Protein AF-A0A8S2YJV5-F1 (afdb_monomer_lite)

Secondary structure (DSSP, 8-state):
-PPPP-SS-TTTHHHHHHHHHHHHHTT---HHHHT-------SS-EEEEETTTEEEEEE-

Radius of gyration: 19.14 Å; chains: 1; bounding box: 38×21×52 Å

Foldseek 3Di:
DDDDDPPDDPVCNVVVVVVLVVCVVVPPPPPVNPPDDDDDDDPDFDFDQDPPRDTDGDGD

Structure (mmCIF, N/CA/C/O backbone):
data_AF-A0A8S2YJV5-F1
#
_entry.id   AF-A0A8S2YJV5-F1
#
loop_
_atom_site.group_PDB
_atom_site.id
_atom_site.type_symbol
_atom_site.label_atom_id
_atom_site.label_alt_id
_atom_site.label_comp_id
_atom_site.label_asym_id
_atom_site.label_entity_id
_atom_site.label_seq_id
_atom_site.pdbx_PDB_ins_code
_atom_site.Cartn_x
_atom_site.Cartn_y
_atom_site.Cartn_z
_atom_site.occupancy
_atom_site.B_iso_or_equiv
_atom_site.auth_seq_id
_atom_site.auth_comp_id
_atom_site.auth_asym_id
_atom_site.auth_atom_id
_atom_site.pdbx_PDB_model_num
ATOM 1 N N . GLY A 1 1 ? 18.498 12.143 17.107 1.00 83.06 1 GLY A N 1
ATOM 2 C CA . GL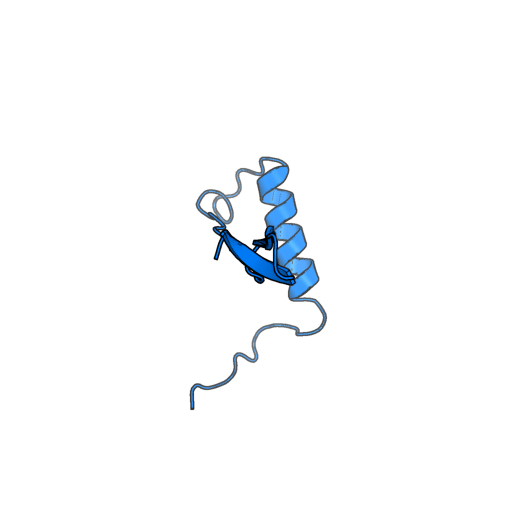Y A 1 1 ? 17.384 11.471 16.406 1.00 83.06 1 GLY A CA 1
ATOM 3 C C . GLY A 1 1 ? 16.090 11.758 17.136 1.00 83.06 1 GLY A C 1
ATOM 4 O O . GLY A 1 1 ? 16.157 12.190 18.280 1.00 83.06 1 GLY A O 1
ATOM 5 N N . LYS A 1 2 ? 14.937 11.560 16.493 1.00 92.94 2 LYS A N 1
ATOM 6 C CA . LYS A 1 2 ? 13.629 11.713 17.149 1.00 92.94 2 LYS A CA 1
ATOM 7 C C . LYS A 1 2 ? 13.340 10.478 18.010 1.00 92.94 2 LYS A C 1
ATOM 9 O O . LYS A 1 2 ? 13.717 9.376 17.616 1.00 92.94 2 LYS A O 1
ATOM 14 N N . GLU A 1 3 ? 12.710 10.658 19.168 1.00 96.12 3 GLU A N 1
ATOM 15 C CA . GLU A 1 3 ? 12.281 9.524 19.991 1.00 96.12 3 GLU A CA 1
ATOM 16 C C . GLU A 1 3 ? 11.231 8.678 19.261 1.00 96.12 3 GLU A C 1
ATOM 18 O O . GLU A 1 3 ? 10.370 9.201 18.548 1.00 96.12 3 GLU A O 1
ATOM 23 N N . LEU A 1 4 ? 11.324 7.359 19.436 1.00 93.31 4 LEU A N 1
ATOM 24 C CA . LEU A 1 4 ? 10.371 6.402 18.881 1.00 93.31 4 LEU A CA 1
ATOM 25 C C . LEU A 1 4 ? 9.039 6.485 19.630 1.00 93.31 4 LEU A C 1
ATOM 27 O O . LEU A 1 4 ? 9.016 6.619 20.854 1.00 93.31 4 LEU A O 1
ATOM 31 N N . ASN A 1 5 ? 7.932 6.332 18.903 1.00 94.00 5 ASN A N 1
ATOM 32 C CA . ASN A 1 5 ? 6.623 6.194 19.526 1.00 94.00 5 ASN A CA 1
ATOM 33 C C . ASN A 1 5 ? 6.499 4.797 20.165 1.00 94.00 5 ASN A C 1
ATOM 35 O O . ASN A 1 5 ? 6.676 3.791 19.484 1.00 94.00 5 ASN A O 1
ATOM 39 N N . LYS A 1 6 ? 6.200 4.752 21.469 1.00 95.12 6 LYS A N 1
ATOM 40 C CA . LYS A 1 6 ? 6.031 3.519 22.259 1.00 95.12 6 LYS A CA 1
ATOM 41 C C . LYS A 1 6 ? 4.588 3.289 22.729 1.00 95.12 6 LYS A C 1
ATOM 43 O O . LYS A 1 6 ? 4.352 2.364 23.496 1.00 95.12 6 LYS A O 1
ATOM 48 N N . SER A 1 7 ? 3.632 4.124 22.315 1.00 96.38 7 SER A N 1
ATOM 49 C CA . SER A 1 7 ? 2.224 4.017 22.730 1.00 96.38 7 SER A CA 1
ATOM 50 C C . SER A 1 7 ? 1.366 3.153 21.801 1.00 96.38 7 SER A C 1
ATOM 52 O O . SER A 1 7 ? 0.164 3.051 22.019 1.00 96.38 7 SER A O 1
ATOM 54 N N . ILE A 1 8 ? 1.946 2.580 20.742 1.00 95.25 8 ILE A N 1
ATOM 55 C CA . ILE A 1 8 ? 1.231 1.801 19.726 1.00 95.25 8 ILE A CA 1
ATOM 56 C C . ILE A 1 8 ? 1.687 0.345 19.798 1.00 95.25 8 ILE A C 1
ATOM 58 O O . ILE A 1 8 ? 2.888 0.077 19.781 1.00 95.25 8 ILE A O 1
ATOM 62 N N . ASN A 1 9 ? 0.729 -0.584 19.845 1.00 96.75 9 ASN A N 1
ATOM 63 C CA . ASN A 1 9 ? 1.001 -2.013 19.722 1.00 96.75 9 ASN A CA 1
ATOM 64 C C . ASN A 1 9 ? 1.497 -2.322 18.293 1.00 96.75 9 ASN A C 1
ATOM 66 O O . ASN A 1 9 ? 0.723 -2.141 17.347 1.00 96.75 9 ASN A O 1
ATOM 70 N N . PRO A 1 10 ? 2.753 -2.771 18.103 1.00 96.38 10 PRO A N 1
ATOM 71 C CA . PRO A 1 10 ? 3.298 -3.019 16.771 1.00 96.38 10 PRO A CA 1
ATOM 72 C C . PRO A 1 10 ? 2.595 -4.167 16.037 1.00 96.38 10 PRO A C 1
ATOM 74 O O . PRO A 1 10 ? 2.528 -4.133 14.810 1.00 96.38 10 PRO A O 1
ATOM 77 N N . ASP A 1 11 ? 2.040 -5.139 16.765 1.00 97.94 11 ASP A N 1
ATOM 78 C CA . ASP A 1 11 ? 1.436 -6.337 16.173 1.00 97.94 11 ASP A CA 1
ATOM 79 C C . ASP A 1 11 ? 0.060 -6.050 15.551 1.00 97.94 11 ASP A C 1
ATOM 81 O O . ASP A 1 11 ? -0.376 -6.731 14.624 1.00 97.94 11 ASP A O 1
ATOM 85 N N . GLU A 1 12 ? -0.624 -5.007 16.027 1.00 97.19 12 GLU A N 1
ATOM 86 C CA . GLU A 1 12 ? -2.019 -4.713 15.673 1.00 97.19 12 GLU A CA 1
ATOM 87 C C . GLU A 1 12 ? -2.191 -3.387 14.927 1.00 97.19 12 GLU A C 1
ATOM 89 O O . GLU A 1 12 ? -3.253 -3.140 14.351 1.00 97.19 12 GLU A O 1
ATOM 94 N N . ALA A 1 13 ? -1.161 -2.534 14.889 1.00 96.75 13 ALA A N 1
ATOM 95 C CA . ALA A 1 13 ? -1.241 -1.189 14.315 1.00 96.75 13 ALA A CA 1
ATOM 96 C C . ALA A 1 13 ? -1.785 -1.178 12.876 1.00 96.75 13 ALA A C 1
ATOM 98 O O . ALA A 1 13 ? -2.620 -0.342 12.526 1.00 96.75 13 ALA A O 1
ATOM 99 N N . VAL A 1 14 ? -1.341 -2.134 12.052 1.00 97.56 14 VAL A N 1
ATOM 100 C CA . VAL A 1 14 ? -1.775 -2.258 10.652 1.00 97.56 14 VAL A CA 1
ATOM 101 C C . VAL A 1 14 ? -3.245 -2.673 10.568 1.00 97.56 14 VAL A C 1
ATOM 103 O O . VAL A 1 14 ? -4.012 -2.068 9.819 1.00 97.56 14 VAL A O 1
ATOM 106 N N . ALA A 1 15 ? -3.661 -3.662 11.363 1.00 97.81 15 ALA A N 1
ATOM 107 C CA . ALA A 1 15 ? -5.043 -4.138 11.383 1.00 97.81 15 ALA A CA 1
ATOM 108 C C . ALA A 1 15 ? -6.011 -3.055 11.886 1.00 97.81 15 ALA A C 1
ATOM 110 O O . ALA A 1 15 ? -7.076 -2.857 11.300 1.00 97.81 15 ALA A O 1
ATOM 111 N N . TYR A 1 16 ? -5.616 -2.304 12.918 1.00 96.31 16 TYR A N 1
ATOM 112 C CA . TYR A 1 16 ? -6.393 -1.177 13.431 1.00 96.31 16 TYR A CA 1
ATOM 113 C C . TYR A 1 16 ? -6.568 -0.079 12.371 1.00 96.31 16 TYR A C 1
ATOM 115 O O . TYR A 1 16 ? -7.687 0.369 12.123 1.00 96.31 16 TYR A O 1
ATOM 123 N N . GLY A 1 17 ? -5.489 0.309 11.679 1.00 94.81 17 GLY A N 1
ATOM 124 C CA . GLY A 1 17 ? -5.555 1.285 10.585 1.00 94.81 17 GLY A CA 1
ATOM 125 C C . GLY A 1 17 ? -6.464 0.835 9.434 1.00 94.81 17 GLY A C 1
ATOM 126 O O . GLY A 1 17 ? -7.271 1.621 8.935 1.00 94.81 17 GLY A O 1
ATOM 127 N N . ALA A 1 18 ? -6.406 -0.447 9.065 1.00 96.25 18 ALA A N 1
ATOM 128 C CA . ALA A 1 18 ? -7.298 -1.023 8.061 1.00 96.25 18 ALA A CA 1
ATOM 129 C C . ALA A 1 18 ? -8.775 -0.987 8.498 1.00 96.25 18 ALA A C 1
ATOM 131 O O . ALA A 1 18 ? -9.645 -0.673 7.684 1.00 96.25 18 ALA A O 1
ATOM 132 N N . ALA A 1 19 ? -9.071 -1.249 9.776 1.00 94.38 19 ALA A N 1
ATOM 133 C CA . ALA A 1 19 ? -10.429 -1.167 10.317 1.00 94.38 19 ALA A CA 1
ATOM 134 C C . ALA A 1 19 ? -10.985 0.268 10.283 1.00 94.38 19 ALA A C 1
ATOM 136 O O . ALA A 1 19 ? -12.149 0.469 9.930 1.00 94.38 19 ALA A O 1
ATOM 137 N N . VAL A 1 20 ? -10.150 1.271 10.574 1.00 93.69 20 VAL A N 1
ATOM 138 C CA . VAL A 1 20 ? -10.521 2.690 10.432 1.00 93.69 20 VAL A CA 1
ATOM 139 C C . VAL A 1 20 ? -10.845 3.022 8.972 1.00 93.69 20 VAL A C 1
ATOM 141 O O . VAL A 1 20 ? -11.889 3.615 8.696 1.00 93.69 20 VAL A O 1
ATOM 144 N N . GLN A 1 21 ? -10.014 2.580 8.022 1.00 94.12 21 GLN A N 1
ATOM 145 C CA . GLN A 1 21 ? -10.283 2.786 6.595 1.00 94.12 21 GLN A CA 1
ATOM 146 C C . GLN A 1 21 ? -11.570 2.075 6.140 1.00 94.12 21 GLN A C 1
ATOM 148 O O . GLN A 1 21 ? -12.351 2.640 5.374 1.00 94.12 21 GLN A O 1
ATOM 153 N N . ALA A 1 22 ? -11.843 0.867 6.641 1.00 93.62 22 ALA A N 1
ATOM 154 C CA . ALA A 1 22 ? -13.093 0.158 6.371 1.00 93.62 22 ALA A CA 1
ATOM 155 C C . ALA A 1 22 ? -14.314 0.932 6.900 1.00 93.62 22 ALA A C 1
ATOM 157 O O . ALA A 1 22 ? -15.310 1.072 6.189 1.00 93.62 22 ALA A O 1
ATOM 158 N N . ALA A 1 23 ? -14.231 1.505 8.105 1.00 92.69 23 ALA A N 1
ATOM 159 C CA . ALA A 1 23 ? -15.299 2.334 8.663 1.00 92.69 23 ALA A CA 1
ATOM 160 C C . ALA A 1 23 ? -15.615 3.547 7.766 1.00 92.69 23 ALA A C 1
ATOM 162 O O . ALA A 1 23 ? -16.789 3.835 7.525 1.00 92.69 23 ALA A O 1
ATOM 163 N N . ILE A 1 24 ? -14.591 4.196 7.202 1.00 92.06 24 ILE A N 1
ATOM 164 C CA . ILE A 1 24 ? -14.754 5.306 6.247 1.00 92.06 24 ILE A CA 1
ATOM 165 C C . ILE A 1 24 ? -15.471 4.837 4.977 1.00 92.06 24 ILE A C 1
ATOM 167 O O . ILE A 1 24 ? -16.448 5.456 4.556 1.00 92.06 24 ILE A O 1
ATOM 171 N N . LEU A 1 25 ? -15.045 3.711 4.396 1.00 92.12 25 LEU A N 1
ATOM 172 C CA . LEU A 1 25 ? -15.648 3.158 3.176 1.00 92.12 25 LEU A CA 1
ATOM 173 C C . LEU A 1 25 ? -17.111 2.733 3.374 1.00 92.12 25 LEU A C 1
ATOM 175 O O . LEU A 1 25 ? -17.920 2.869 2.459 1.00 92.12 25 LEU A O 1
ATOM 179 N N . THR A 1 26 ? -17.472 2.260 4.570 1.00 92.56 26 THR A N 1
ATOM 180 C CA . THR A 1 26 ? -18.865 1.912 4.918 1.00 92.56 26 THR A CA 1
ATOM 181 C C . THR A 1 26 ? -19.751 3.126 5.226 1.00 92.56 26 THR A C 1
ATOM 183 O O . THR A 1 26 ? -20.943 2.963 5.485 1.00 92.56 26 THR A O 1
ATOM 186 N N . GLY A 1 27 ? -19.207 4.347 5.184 1.00 85.06 27 GLY A N 1
ATOM 187 C CA . GLY A 1 27 ? -19.965 5.577 5.416 1.00 85.06 27 GLY A CA 1
ATOM 188 C C . GLY A 1 27 ? -20.260 5.862 6.890 1.00 85.06 27 GLY A C 1
ATOM 189 O O . GLY A 1 27 ? -21.246 6.543 7.193 1.00 85.06 27 GLY A O 1
ATOM 190 N N . ASN A 1 28 ? -19.434 5.355 7.813 1.00 83.06 28 ASN A N 1
ATOM 191 C CA . ASN A 1 28 ? -19.533 5.688 9.233 1.00 83.06 28 ASN A CA 1
ATOM 192 C C . ASN A 1 28 ? -19.357 7.207 9.437 1.00 83.06 28 ASN A C 1
ATOM 194 O O . ASN A 1 28 ? -18.454 7.822 8.872 1.00 83.06 28 ASN A O 1
ATOM 198 N N . LYS A 1 29 ? -20.241 7.819 10.235 1.00 76.06 29 LYS A N 1
ATOM 199 C CA . LYS A 1 29 ? -20.292 9.271 10.481 1.00 76.06 29 LYS A CA 1
ATOM 200 C C . LYS A 1 29 ? -19.783 9.680 11.864 1.00 76.06 29 LYS A C 1
ATOM 202 O O . LYS A 1 29 ? -20.096 10.792 12.290 1.00 76.06 29 LYS A O 1
ATOM 207 N N . SER A 1 30 ? -19.048 8.811 12.568 1.00 82.62 30 SER A N 1
ATOM 208 C CA . SER A 1 30 ? -18.387 9.211 13.816 1.00 82.62 30 SER A CA 1
ATOM 209 C C . SER A 1 30 ? -17.567 10.482 13.585 1.00 82.62 30 SER A C 1
ATOM 211 O O . SER A 1 30 ? -16.910 10.621 12.547 1.00 82.62 30 SER A O 1
ATOM 213 N N . GLU A 1 31 ? -17.605 11.408 14.545 1.00 80.81 31 GLU A N 1
ATOM 214 C CA . GLU A 1 31 ? -16.808 12.637 14.493 1.00 80.81 31 GLU A CA 1
ATOM 215 C C . GLU A 1 31 ? -15.313 12.329 14.325 1.00 80.81 31 GLU A C 1
ATOM 217 O O . GLU A 1 31 ? -14.619 13.068 13.627 1.00 80.81 31 GLU A O 1
ATOM 222 N N . ASP A 1 32 ? -14.861 11.182 14.844 1.00 80.38 32 ASP A N 1
ATOM 223 C CA . ASP A 1 32 ? -13.469 10.723 14.790 1.00 80.38 32 ASP A CA 1
ATOM 224 C C . ASP A 1 32 ? -12.963 10.419 13.369 1.00 80.38 32 ASP A C 1
ATOM 226 O O . ASP A 1 32 ? -11.771 10.544 13.097 1.00 80.38 32 ASP A O 1
ATOM 230 N N . VAL A 1 33 ? -13.848 10.016 12.446 1.00 85.88 33 VAL A N 1
ATOM 231 C CA . VAL A 1 33 ? -13.474 9.619 11.069 1.00 85.88 33 VAL A CA 1
ATOM 232 C C . VAL A 1 33 ? -13.985 10.583 10.002 1.00 85.88 33 VAL A C 1
ATOM 234 O O . VAL A 1 33 ? -13.526 10.548 8.863 1.00 85.88 33 VAL A O 1
ATOM 237 N N . LYS A 1 34 ? -14.908 11.482 10.361 1.00 81.50 34 LYS A N 1
ATOM 238 C CA . LYS A 1 34 ? -15.606 12.379 9.429 1.00 81.50 34 LYS A CA 1
ATOM 239 C C . LYS A 1 34 ? -14.673 13.282 8.617 1.00 81.50 34 LYS A C 1
ATOM 241 O O . LYS A 1 34 ? -14.976 13.584 7.468 1.00 81.50 34 LYS A O 1
ATOM 246 N N . ASN A 1 35 ? -13.568 13.722 9.215 1.00 84.00 35 ASN A N 1
ATOM 247 C CA . ASN A 1 35 ? -12.612 14.637 8.584 1.00 84.00 35 ASN A CA 1
ATOM 248 C C . ASN A 1 35 ? -11.316 13.937 8.151 1.00 84.00 35 ASN A C 1
ATOM 250 O O . ASN A 1 35 ? -10.337 14.611 7.829 1.00 84.00 35 ASN A O 1
ATOM 254 N N . LEU A 1 36 ? -11.282 12.601 8.168 1.00 88.12 36 LEU A N 1
ATOM 255 C CA . LEU A 1 36 ? -10.098 11.852 7.779 1.00 88.12 36 LEU A CA 1
ATOM 256 C C . LEU A 1 36 ? -10.078 11.666 6.258 1.00 88.12 36 LEU A C 1
ATOM 258 O O . LEU A 1 36 ? -10.924 10.979 5.691 1.00 88.12 36 LEU A O 1
ATOM 262 N N . LEU A 1 37 ? -9.095 12.286 5.604 1.00 90.00 37 LEU A N 1
ATOM 263 C CA . LEU A 1 37 ? -8.813 12.118 4.181 1.00 90.00 37 LEU A CA 1
ATOM 264 C C . LEU A 1 37 ? -7.450 11.445 4.019 1.00 90.00 37 LEU A C 1
ATOM 266 O O . LEU A 1 37 ? -6.445 11.952 4.516 1.00 90.00 37 LEU A O 1
ATOM 270 N N . LEU A 1 38 ? -7.423 10.323 3.300 1.00 91.12 38 LEU A N 1
ATOM 271 C CA . LEU A 1 38 ? -6.196 9.626 2.931 1.00 91.12 38 LEU A CA 1
ATOM 272 C C . LEU A 1 38 ? -5.840 9.948 1.476 1.00 91.12 38 LEU A C 1
ATOM 274 O O . LEU A 1 38 ? -6.643 9.716 0.574 1.00 91.12 38 LEU A O 1
ATOM 278 N N . PHE A 1 39 ? -4.630 10.462 1.260 1.00 94.31 39 PHE A N 1
ATOM 279 C CA . PHE A 1 39 ? -4.048 10.665 -0.064 1.00 94.31 39 PHE A CA 1
ATOM 280 C C . PHE A 1 39 ? -2.775 9.827 -0.164 1.00 94.31 39 PHE A C 1
ATOM 282 O O . PHE A 1 39 ? -1.791 10.124 0.511 1.00 94.31 39 PHE A O 1
ATOM 289 N N . ASP A 1 40 ? -2.830 8.763 -0.962 1.00 94.81 40 ASP A N 1
ATOM 290 C CA . ASP A 1 40 ? -1.736 7.804 -1.121 1.00 94.81 40 ASP A CA 1
ATOM 291 C C . ASP A 1 40 ? -1.071 7.943 -2.499 1.00 94.81 40 ASP A C 1
ATOM 293 O O . ASP A 1 40 ? -1.641 8.538 -3.419 1.00 94.81 40 ASP A O 1
ATOM 297 N N . ILE A 1 41 ? 0.139 7.407 -2.642 1.00 97.00 41 ILE A N 1
ATOM 298 C CA . ILE A 1 41 ? 0.945 7.486 -3.866 1.00 97.00 41 ILE A CA 1
ATOM 299 C C . ILE A 1 41 ? 1.336 6.098 -4.372 1.00 97.00 41 ILE A C 1
ATOM 301 O O . ILE A 1 41 ? 1.448 5.136 -3.615 1.00 97.00 41 ILE A O 1
ATOM 305 N N . THR A 1 42 ? 1.598 5.984 -5.673 1.00 95.81 42 THR A N 1
ATOM 306 C CA . THR A 1 42 ? 2.162 4.755 -6.240 1.00 95.81 42 THR A CA 1
ATOM 307 C C . THR A 1 42 ? 3.658 4.671 -5.914 1.00 95.81 42 THR A C 1
ATOM 309 O O . THR A 1 42 ? 4.375 5.634 -6.175 1.00 95.81 42 THR A O 1
ATOM 312 N N . PRO A 1 43 ? 4.173 3.545 -5.387 1.00 96.12 43 PRO A N 1
ATOM 313 C CA . PRO A 1 43 ? 5.564 3.459 -4.927 1.00 96.12 43 PRO A CA 1
ATOM 314 C C . PRO A 1 43 ? 6.585 3.289 -6.059 1.00 96.12 43 PRO A C 1
ATOM 316 O O . PRO A 1 43 ? 7.784 3.440 -5.836 1.00 96.12 43 PRO A O 1
ATOM 319 N N . LEU A 1 44 ? 6.124 2.912 -7.252 1.00 97.25 44 LEU A N 1
ATOM 320 C CA . LEU A 1 44 ? 6.966 2.624 -8.404 1.00 97.25 44 LEU A CA 1
ATOM 321 C C . LEU A 1 44 ? 6.516 3.458 -9.592 1.00 97.25 44 LEU A C 1
ATOM 323 O O . LEU A 1 44 ? 5.318 3.573 -9.860 1.00 97.25 44 LEU A O 1
ATOM 327 N N . SER A 1 45 ? 7.496 3.951 -10.343 1.00 95.81 45 SER A N 1
ATOM 328 C CA . SER A 1 45 ? 7.228 4.590 -11.619 1.00 95.81 45 SER A CA 1
ATOM 329 C C . SER A 1 45 ? 6.693 3.558 -12.611 1.00 95.81 45 SER A C 1
ATOM 331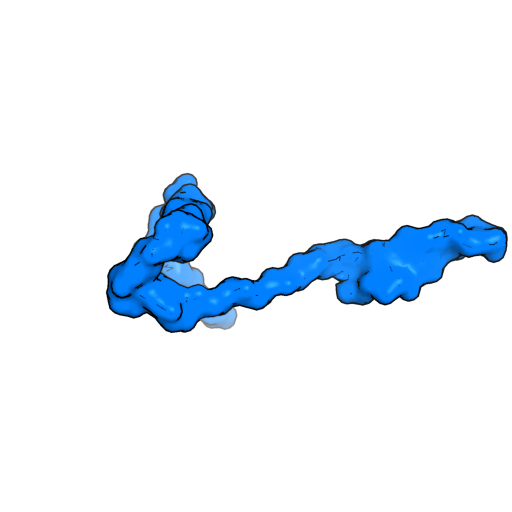 O O . SER A 1 45 ? 7.298 2.506 -12.834 1.00 95.81 45 SER A O 1
ATOM 333 N N . LEU A 1 46 ? 5.558 3.869 -13.227 1.00 97.00 46 LEU A N 1
ATOM 334 C CA . LEU A 1 46 ? 4.939 3.045 -14.256 1.00 97.00 46 LEU A CA 1
ATOM 335 C C . LEU A 1 46 ? 5.385 3.545 -15.627 1.00 97.00 46 LEU A C 1
ATOM 337 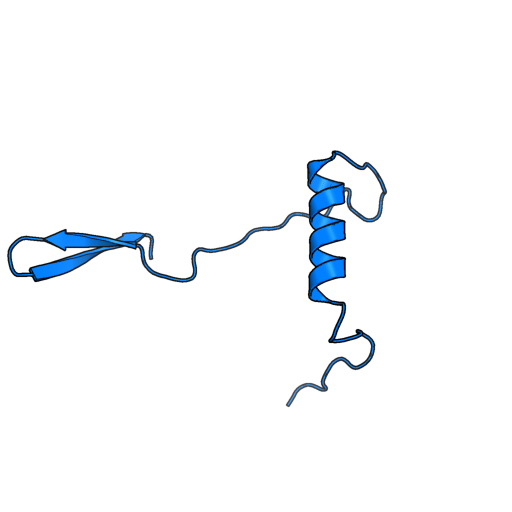O O . LEU A 1 46 ? 5.285 4.736 -15.918 1.00 97.00 46 LEU A O 1
ATOM 341 N N . GLY A 1 47 ? 5.849 2.644 -16.486 1.00 96.94 47 GLY A N 1
ATOM 342 C CA . GLY A 1 47 ? 6.312 2.978 -17.829 1.00 96.94 47 GLY A CA 1
ATOM 343 C C . GLY A 1 47 ? 6.119 1.835 -18.813 1.00 96.94 47 GLY A C 1
ATOM 344 O O . GLY A 1 47 ? 5.724 0.734 -18.431 1.00 96.94 47 GLY A O 1
ATOM 345 N N . ILE A 1 48 ? 6.402 2.115 -20.080 1.00 97.38 48 ILE A N 1
ATOM 346 C CA . ILE A 1 48 ? 6.367 1.134 -21.169 1.00 97.38 48 ILE A CA 1
ATOM 347 C C . ILE A 1 48 ? 7.757 0.956 -21.767 1.00 97.38 48 ILE A C 1
ATOM 349 O O . ILE A 1 48 ? 8.589 1.864 -21.725 1.00 97.38 48 ILE A O 1
ATOM 353 N N . GLU A 1 49 ? 8.000 -0.211 -22.347 1.00 97.50 49 GLU A N 1
ATOM 354 C CA . GLU A 1 49 ? 9.187 -0.442 -23.158 1.00 97.50 49 GLU A CA 1
ATOM 355 C C . GLU A 1 49 ? 9.017 0.214 -24.535 1.00 97.50 49 GLU A C 1
ATOM 357 O O . GLU A 1 49 ? 7.977 0.092 -25.183 1.00 97.50 49 GLU A O 1
ATOM 362 N N . THR A 1 50 ? 10.046 0.931 -24.976 1.00 96.88 50 THR A N 1
ATOM 363 C CA . THR A 1 50 ? 10.114 1.562 -26.299 1.00 96.88 50 THR A CA 1
ATOM 364 C C . THR A 1 50 ? 11.145 0.865 -27.181 1.00 96.88 50 THR A C 1
ATOM 366 O O . THR A 1 50 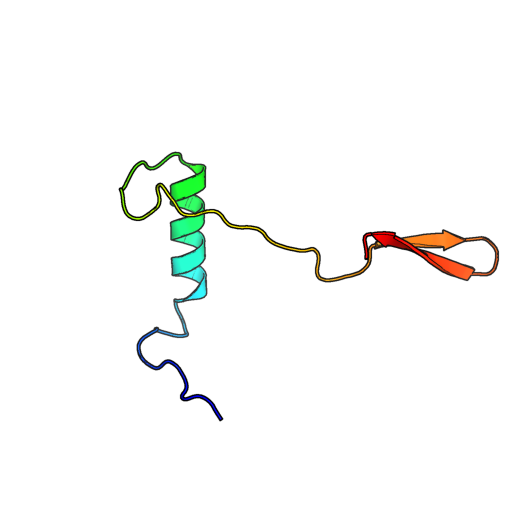? 12.004 0.127 -26.692 1.00 96.88 50 THR A O 1
ATOM 369 N N . VAL A 1 51 ? 11.063 1.084 -28.499 1.00 93.75 51 VAL A N 1
ATOM 370 C CA . VAL A 1 51 ? 12.027 0.528 -29.462 1.00 93.75 51 VAL A CA 1
ATOM 371 C C . VAL A 1 51 ? 13.451 0.878 -29.023 1.00 93.75 51 VAL A C 1
ATOM 373 O O . VAL A 1 51 ? 13.766 2.042 -28.795 1.00 93.75 51 VAL A O 1
ATOM 376 N N . GLY A 1 52 ? 14.301 -0.143 -28.905 1.00 95.00 52 GLY A N 1
ATOM 377 C CA . GLY A 1 52 ? 15.636 -0.020 -28.314 1.00 95.00 52 GLY A CA 1
ATOM 378 C C . GLY A 1 52 ? 15.742 -0.549 -26.880 1.00 95.00 52 GLY A C 1
ATOM 379 O O . GLY A 1 52 ? 16.821 -0.468 -26.302 1.00 95.00 52 GLY A O 1
ATOM 380 N N . GLY A 1 53 ? 14.663 -1.108 -26.317 1.00 94.25 53 GLY A N 1
ATOM 381 C CA . GLY A 1 53 ? 14.678 -1.789 -25.016 1.00 94.25 53 GLY A CA 1
ATOM 382 C C . GLY A 1 53 ? 14.732 -0.841 -23.819 1.00 94.25 53 GLY A C 1
ATOM 383 O O . GLY A 1 53 ? 15.199 -1.214 -22.745 1.00 94.25 53 GLY A O 1
ATOM 384 N N . VAL A 1 54 ? 14.303 0.411 -24.004 1.00 95.81 54 VAL A N 1
ATOM 385 C CA . VAL A 1 54 ? 14.374 1.458 -22.977 1.00 95.81 54 VAL A CA 1
ATOM 386 C C . VAL A 1 54 ? 13.001 1.671 -22.347 1.00 95.81 54 VAL A C 1
ATOM 388 O O . VAL A 1 54 ? 12.002 1.846 -23.051 1.00 95.81 54 VAL A O 1
ATOM 391 N N . MET A 1 55 ? 12.961 1.701 -21.013 1.00 97.25 55 MET A N 1
ATOM 392 C CA . MET A 1 55 ? 11.775 2.067 -20.235 1.00 97.25 55 MET A CA 1
ATOM 393 C C . MET A 1 55 ? 11.510 3.572 -20.360 1.00 97.25 55 MET A C 1
ATOM 395 O O . MET A 1 55 ? 12.367 4.392 -20.030 1.00 97.25 55 MET A O 1
ATOM 399 N N . THR A 1 56 ? 10.313 3.935 -20.819 1.00 96.06 56 THR A N 1
ATOM 400 C CA . THR A 1 56 ? 9.812 5.314 -20.814 1.00 96.06 56 THR A CA 1
ATOM 401 C C . THR A 1 56 ? 8.731 5.453 -19.747 1.00 96.06 56 THR A C 1
ATOM 403 O O . THR A 1 56 ? 7.672 4.831 -19.844 1.00 96.06 56 THR A O 1
ATOM 406 N N . GLY A 1 57 ? 9.002 6.260 -18.718 1.00 95.75 57 GLY A N 1
ATOM 407 C CA . GLY A 1 57 ? 8.082 6.493 -17.603 1.00 95.75 57 GLY A CA 1
ATOM 408 C C . GLY A 1 57 ? 6.869 7.334 -18.008 1.00 95.75 57 GLY A C 1
ATOM 409 O O . GLY A 1 57 ? 7.016 8.385 -18.628 1.00 95.75 57 GLY A O 1
ATOM 410 N N . LEU A 1 58 ? 5.680 6.879 -17.621 1.00 96.62 58 LEU A N 1
ATOM 411 C CA . LEU A 1 58 ? 4.391 7.544 -17.832 1.00 96.62 58 LEU A CA 1
ATOM 412 C C . LEU A 1 58 ? 3.854 8.155 -16.533 1.00 96.62 58 LEU A C 1
ATOM 414 O O . LEU A 1 58 ? 3.332 9.266 -16.540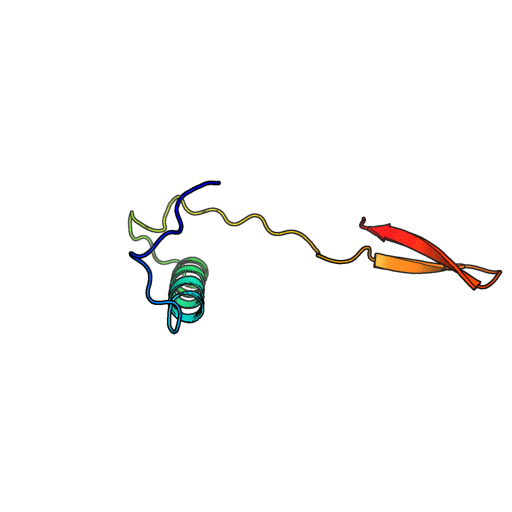 1.0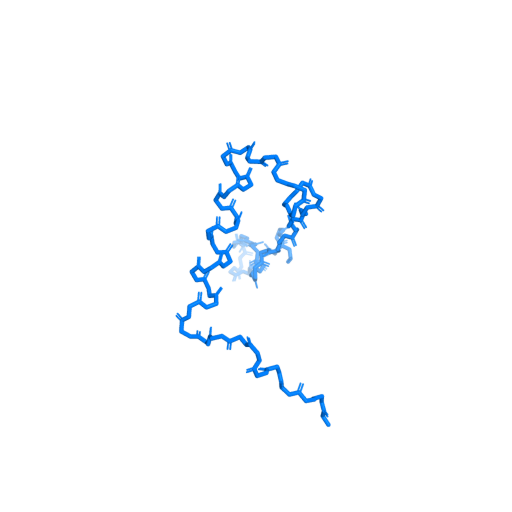0 96.62 58 LEU A O 1
ATOM 418 N N . ILE A 1 59 ? 4.014 7.439 -15.419 1.00 95.75 59 ILE A N 1
ATOM 419 C CA . ILE A 1 59 ? 3.682 7.895 -14.066 1.00 95.75 59 ILE A CA 1
ATOM 420 C C . ILE A 1 59 ? 4.960 7.766 -13.243 1.00 95.75 59 ILE A C 1
ATOM 422 O O . ILE A 1 59 ? 5.607 6.720 -13.297 1.00 95.75 59 ILE A O 1
ATOM 426 N N . LYS A 1 60 ? 5.358 8.837 -12.553 1.00 84.31 60 LYS A N 1
ATOM 427 C CA . LYS A 1 60 ? 6.586 8.861 -11.754 1.00 84.31 60 LYS A CA 1
ATOM 428 C C . LYS A 1 60 ? 6.331 8.459 -10.319 1.00 84.31 60 LYS A C 1
ATOM 430 O O . LYS A 1 60 ? 5.376 9.013 -9.736 1.00 84.31 60 LYS A O 1
#

InterPro domains:
  IPR013126 Heat shock protein 70 family [PF00012] (1-59)
  IPR013126 Heat shock protein 70 family [PTHR19375] (1-60)
  IPR029047 Heat shock protein 70kD, peptide-binding domain superfamily [G3DSA:2.60.34.10] (23-60)
  IPR029047 Heat shock protein 70kD, peptide-binding domain superfamily [SSF100920] (31-60)

Organism: NCBI:txid392030

Sequence (60 aa):
GKELNKSINPDEAVAYGAAVQAAILTGNKSEDVKNLLLFDITPLSLGIETVGGVMTGLIK

pLDDT: mean 92.82, std 5.39, range [76.06, 97.94]